Protein AF-A0A0G0FS93-F1 (afdb_monomer)

Secondary structure (DSSP, 8-state):
-TT--TT-EEEEE---GGGHHHHHHHHHTT-EEEEEE--PEEEETTTEEEESS-HHHHHHHHHTTTTEEEEEHHHHHHHHHHHHHHHHTT-

Foldseek 3Di:
DVPDDQADEEEAAAQDLVCLVVLVVCVVRNHAYEDEYAQDWDDDPDDDTHGRHDPNLVVVCVVRPPRYHYDHNVVVVVVVVVVVVVVVVVD

Se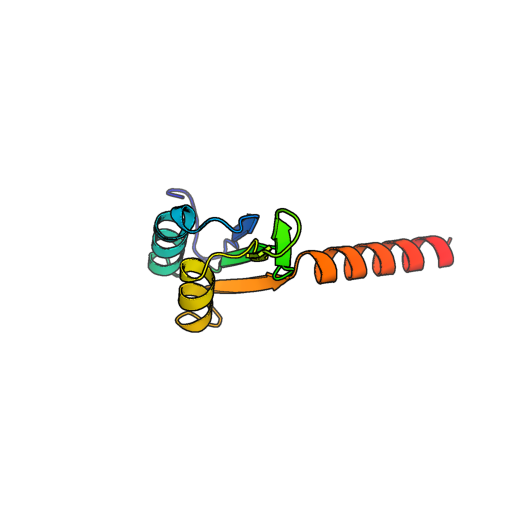quence (91 aa):
MELAQKDNVFYIFTGDGDFEFLIKNVILKGIKCYVVSSANKVRIGKRYFISRLSKKLRKLCAENLGVVDFVEIDRLKMRIKKENATQVDVL

Nearest PDB structures (foldseek):
  4h4u-assembly1_A-2  TM=6.467E-01  e=2.189E-01  Acidovorax sp. KKS102
  5i6d-assembly2_D  TM=5.849E-01  e=4.302E-01  Mycobacterium tuberculosis
  5b4f-assembly1_A-2  TM=5.735E-01  e=3.758E-01  Thermus thermophilus HB27
  5ztb-assembly1_B  TM=5.732E-01  e=4.021E-01  Thermus thermophilus HB27
  1gz6-assembly2_D  TM=4.231E-01  e=2.035E+00  Rattus norvegicus

Structure (mmCIF, N/CA/C/O backbone):
data_AF-A0A0G0FS93-F1
#
_entry.id   AF-A0A0G0FS93-F1
#
loop_
_atom_site.group_PDB
_atom_site.id
_atom_site.type_symbol
_atom_site.label_atom_id
_atom_site.label_alt_id
_atom_site.label_comp_id
_atom_site.label_asym_id
_atom_site.label_entity_id
_atom_site.label_seq_id
_atom_site.pdbx_PDB_ins_code
_atom_site.Cartn_x
_atom_site.Cartn_y
_atom_site.Cartn_z
_atom_site.occupancy
_atom_site.B_iso_or_equiv
_atom_site.auth_seq_id
_atom_site.auth_comp_id
_atom_site.auth_asym_id
_atom_site.auth_atom_id
_atom_site.pdbx_PDB_model_num
ATOM 1 N N . MET A 1 1 ? -10.927 11.737 -0.310 1.00 66.69 1 MET A N 1
ATOM 2 C CA . MET A 1 1 ? -11.653 10.715 0.487 1.00 66.69 1 MET A CA 1
ATOM 3 C C . MET A 1 1 ? -12.497 11.363 1.589 1.00 66.69 1 MET A C 1
ATOM 5 O O . MET A 1 1 ? -12.530 10.895 2.724 1.00 66.69 1 MET A O 1
ATOM 9 N N . GLU A 1 2 ? -13.174 12.471 1.292 1.00 71.25 2 GLU A N 1
ATOM 10 C CA . GLU A 1 2 ? -13.880 13.254 2.316 1.00 71.25 2 GLU A CA 1
ATOM 11 C C . GLU A 1 2 ? -15.146 12.567 2.821 1.00 71.25 2 GLU A C 1
ATOM 13 O O . GLU A 1 2 ? -15.337 12.511 4.029 1.00 71.25 2 GLU A O 1
ATOM 18 N N . LEU A 1 3 ? -15.900 11.926 1.929 1.00 80.50 3 LEU A N 1
ATOM 19 C CA . LEU A 1 3 ? -17.160 11.232 2.226 1.00 80.50 3 LEU A CA 1
ATOM 20 C C . LEU A 1 3 ? -16.991 9.825 2.831 1.00 80.50 3 LEU A C 1
ATOM 22 O O . LEU A 1 3 ? -17.961 9.086 2.966 1.00 80.50 3 LEU A O 1
ATOM 26 N N . ALA A 1 4 ? -15.760 9.416 3.135 1.00 78.25 4 ALA 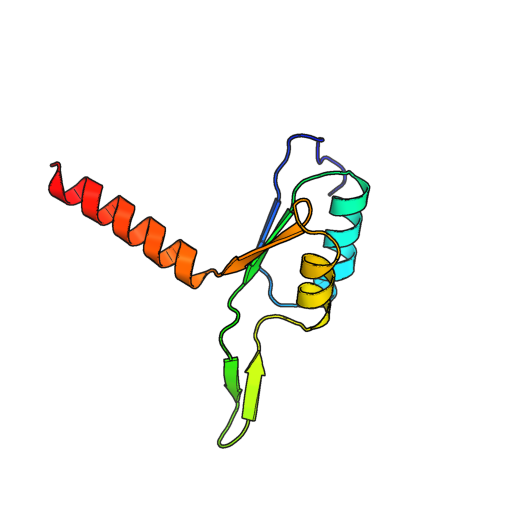A N 1
ATOM 27 C CA . ALA A 1 4 ? -15.487 8.080 3.642 1.00 78.25 4 ALA A CA 1
ATOM 28 C C . ALA A 1 4 ? -15.967 7.931 5.096 1.00 78.25 4 ALA A C 1
ATOM 30 O O . ALA A 1 4 ? -15.595 8.748 5.941 1.00 78.25 4 ALA A O 1
ATOM 31 N N . GLN A 1 5 ? -16.758 6.892 5.378 1.00 82.75 5 GLN A N 1
ATOM 32 C CA . GLN A 1 5 ? -17.249 6.569 6.721 1.00 82.75 5 GLN A CA 1
ATOM 33 C C . GLN A 1 5 ? -16.338 5.531 7.393 1.00 82.75 5 GLN A C 1
ATOM 35 O O . GLN A 1 5 ? -15.490 4.914 6.748 1.00 82.75 5 GLN A O 1
ATOM 40 N N . LYS A 1 6 ? -16.494 5.356 8.710 1.00 78.19 6 LYS A N 1
ATOM 41 C CA . LYS A 1 6 ? -15.602 4.529 9.541 1.00 78.19 6 LYS A CA 1
ATOM 42 C C . LYS A 1 6 ? -15.561 3.054 9.119 1.00 78.19 6 LYS A C 1
ATOM 44 O O . LYS A 1 6 ? -14.508 2.435 9.212 1.00 78.19 6 LYS A O 1
ATOM 49 N N . ASP A 1 7 ? -16.672 2.532 8.605 1.00 86.88 7 ASP A N 1
ATOM 50 C CA . ASP A 1 7 ? -16.803 1.122 8.214 1.00 86.88 7 ASP A CA 1
ATOM 51 C C . ASP A 1 7 ? -16.420 0.863 6.750 1.00 86.88 7 ASP A C 1
ATOM 53 O O . ASP A 1 7 ? -16.453 -0.274 6.274 1.00 86.88 7 ASP A O 1
ATOM 57 N N . ASN A 1 8 ? -16.037 1.908 6.012 1.00 89.69 8 ASN A N 1
ATOM 58 C CA . ASN A 1 8 ? -15.542 1.739 4.657 1.00 89.69 8 ASN A CA 1
ATOM 59 C C . ASN A 1 8 ? -14.217 0.968 4.660 1.00 89.69 8 ASN A C 1
ATOM 61 O O . ASN A 1 8 ? -13.408 1.035 5.583 1.00 89.69 8 ASN A O 1
ATOM 65 N N . VAL A 1 9 ? -13.965 0.276 3.554 1.00 92.00 9 VAL A N 1
ATOM 66 C CA . VAL A 1 9 ? -12.682 -0.363 3.284 1.00 92.00 9 VAL A CA 1
ATOM 67 C C . VAL A 1 9 ? -12.217 0.090 1.912 1.00 92.00 9 VAL A C 1
ATOM 69 O O . VAL A 1 9 ? -12.941 -0.050 0.926 1.00 92.00 9 VAL A O 1
ATOM 72 N N . PHE A 1 10 ? -11.005 0.633 1.836 1.00 93.44 10 PHE A N 1
ATOM 73 C CA . PHE A 1 10 ? -10.411 1.038 0.566 1.00 93.44 10 PHE A CA 1
ATOM 74 C C . PHE A 1 10 ? -9.485 -0.036 0.020 1.00 93.44 10 PHE A C 1
ATOM 76 O O . PHE A 1 10 ? -8.642 -0.560 0.738 1.00 93.44 10 PHE A O 1
ATOM 83 N N . TYR A 1 11 ? -9.587 -0.294 -1.280 1.00 93.19 11 TYR A N 1
ATOM 84 C CA . TYR A 1 11 ? -8.595 -1.049 -2.039 1.00 93.19 11 TYR A CA 1
ATOM 85 C C . TYR A 1 11 ? -7.966 -0.105 -3.054 1.00 93.19 11 TYR A C 1
ATOM 87 O O . TYR A 1 11 ? -8.616 0.318 -4.009 1.00 93.19 11 TYR A O 1
ATOM 95 N N . ILE A 1 12 ? -6.706 0.258 -2.833 1.00 93.38 12 ILE A N 1
ATOM 96 C CA . ILE A 1 12 ? -5.976 1.172 -3.707 1.00 93.38 12 ILE A CA 1
ATOM 97 C C . ILE A 1 12 ? -5.022 0.350 -4.563 1.00 93.38 12 ILE A C 1
ATOM 99 O O . ILE A 1 12 ? -4.015 -0.170 -4.082 1.00 93.38 12 ILE A O 1
ATOM 103 N N . PHE A 1 13 ? -5.353 0.241 -5.846 1.00 93.00 13 PHE A N 1
ATOM 104 C CA . PHE A 1 13 ? -4.566 -0.485 -6.834 1.00 93.00 13 PHE A CA 1
ATOM 105 C C . PHE A 1 13 ? -3.440 0.407 -7.342 1.00 93.00 13 PHE A C 1
ATOM 107 O O . PHE A 1 13 ? -3.583 1.117 -8.334 1.00 93.00 13 PHE A O 1
ATOM 114 N N . THR A 1 14 ? -2.324 0.410 -6.623 1.00 93.00 14 THR A N 1
ATOM 115 C CA . THR A 1 14 ? -1.175 1.244 -6.962 1.00 93.00 14 THR A CA 1
ATOM 116 C C . THR A 1 14 ? 0.123 0.625 -6.472 1.00 93.00 14 THR A C 1
ATOM 118 O O . THR A 1 14 ? 0.169 -0.126 -5.500 1.00 93.00 14 THR A O 1
ATOM 121 N N . GLY A 1 15 ? 1.206 0.934 -7.170 1.00 90.25 15 GLY A N 1
ATOM 122 C CA . GLY A 1 15 ? 2.569 0.702 -6.706 1.00 90.25 15 GLY A CA 1
ATOM 123 C C . GLY A 1 15 ? 3.349 1.998 -6.476 1.00 90.25 15 GLY A C 1
ATOM 124 O O . GLY A 1 15 ? 4.488 1.959 -6.006 1.00 90.25 15 GLY A O 1
ATOM 125 N N . ASP A 1 16 ? 2.737 3.140 -6.783 1.00 90.31 16 ASP A N 1
ATOM 126 C CA . ASP A 1 16 ? 3.393 4.437 -6.834 1.00 90.31 16 ASP A CA 1
ATOM 127 C C . ASP A 1 16 ? 3.463 5.097 -5.449 1.00 90.31 16 ASP A C 1
ATOM 129 O O . ASP A 1 16 ? 2.492 5.133 -4.696 1.00 90.31 16 ASP A O 1
ATOM 133 N N . GLY A 1 17 ? 4.640 5.620 -5.104 1.00 89.62 17 GLY A N 1
ATOM 134 C CA . GLY A 1 17 ? 4.887 6.294 -3.833 1.00 89.62 17 GLY A CA 1
ATOM 135 C C . GLY A 1 17 ? 4.095 7.585 -3.651 1.00 89.62 17 GLY A C 1
ATOM 136 O O . GLY A 1 17 ? 3.874 7.974 -2.508 1.00 89.62 17 GLY A O 1
ATOM 137 N N . ASP A 1 18 ? 3.624 8.210 -4.727 1.00 91.25 18 ASP A N 1
ATOM 138 C CA . ASP A 1 18 ? 2.885 9.476 -4.646 1.00 91.25 18 ASP A CA 1
ATOM 139 C C . ASP A 1 18 ? 1.502 9.315 -3.988 1.00 91.25 18 ASP A C 1
ATOM 141 O O . ASP A 1 18 ? 0.952 10.259 -3.418 1.00 91.25 18 ASP A O 1
ATOM 145 N N . PHE A 1 19 ? 0.982 8.085 -3.930 1.00 93.06 19 PHE A N 1
ATOM 146 C CA . PHE A 1 19 ? -0.248 7.756 -3.202 1.00 93.06 19 PHE A CA 1
ATOM 147 C C . PHE A 1 19 ? -0.081 7.727 -1.677 1.00 93.06 19 PHE A C 1
ATOM 149 O O . PHE A 1 19 ? -1.077 7.628 -0.959 1.00 93.06 19 PHE A O 1
ATOM 156 N N . GLU A 1 20 ? 1.144 7.834 -1.157 1.00 94.00 20 GLU A N 1
ATOM 157 C CA . GLU A 1 20 ? 1.412 7.835 0.283 1.00 94.00 20 GLU A CA 1
ATOM 158 C C . GLU A 1 20 ? 0.588 8.904 1.016 1.00 94.00 20 GLU A C 1
ATOM 160 O O . GLU A 1 20 ? -0.008 8.614 2.054 1.00 94.00 20 GLU A O 1
ATOM 165 N N . PHE A 1 21 ? 0.503 10.120 0.465 1.00 92.38 21 PHE A N 1
ATOM 166 C CA . PHE A 1 21 ? -0.270 11.209 1.067 1.00 92.38 21 PHE A CA 1
ATOM 167 C C . PHE A 1 21 ? -1.760 10.863 1.171 1.00 92.38 21 PHE A C 1
ATOM 169 O O . PHE A 1 21 ? -2.386 11.077 2.210 1.00 92.38 21 PHE A O 1
ATOM 176 N N . LEU A 1 22 ? -2.319 10.269 0.114 1.00 91.62 22 LEU A N 1
ATOM 177 C CA . LEU A 1 22 ? -3.716 9.856 0.098 1.00 91.62 22 LEU A CA 1
ATOM 178 C C . LEU A 1 22 ? -3.981 8.785 1.159 1.00 91.62 22 LEU A C 1
ATOM 180 O O . LEU A 1 22 ? -4.945 8.914 1.908 1.00 91.62 22 LEU A O 1
ATOM 184 N N . ILE A 1 23 ? -3.114 7.771 1.251 1.00 92.94 23 ILE A N 1
ATOM 185 C CA . ILE A 1 23 ? -3.248 6.669 2.215 1.00 92.94 23 ILE A CA 1
ATOM 186 C C . ILE A 1 23 ? -3.137 7.186 3.650 1.00 92.94 23 ILE A C 1
ATOM 188 O O . ILE A 1 23 ? -3.938 6.796 4.495 1.00 92.94 23 ILE A O 1
ATOM 192 N N . LYS A 1 24 ? -2.219 8.118 3.932 1.00 92.81 24 LYS A N 1
ATOM 193 C CA . LYS A 1 24 ? -2.109 8.743 5.260 1.00 92.81 24 LYS A CA 1
ATOM 194 C C . LYS A 1 24 ? -3.409 9.414 5.697 1.00 92.81 24 LYS A C 1
ATOM 196 O O . LYS A 1 24 ? -3.815 9.250 6.842 1.00 92.81 24 LYS A O 1
ATOM 201 N N . ASN A 1 25 ? -4.113 10.084 4.787 1.00 91.19 25 ASN A N 1
ATOM 202 C CA . ASN A 1 25 ? -5.418 10.673 5.101 1.00 91.19 25 ASN A CA 1
ATOM 203 C C . ASN A 1 25 ? -6.486 9.615 5.432 1.00 91.19 25 ASN A C 1
ATOM 205 O O . ASN A 1 25 ? -7.396 9.894 6.207 1.00 91.19 25 ASN A O 1
ATOM 209 N N . VAL A 1 26 ? -6.378 8.401 4.880 1.00 89.38 26 VAL A N 1
ATOM 210 C CA . VAL A 1 26 ? -7.251 7.264 5.233 1.00 89.38 26 VAL A CA 1
ATOM 211 C C . VAL A 1 26 ? -6.944 6.758 6.636 1.00 89.38 26 VAL A C 1
ATOM 213 O O . VAL A 1 26 ? -7.860 6.5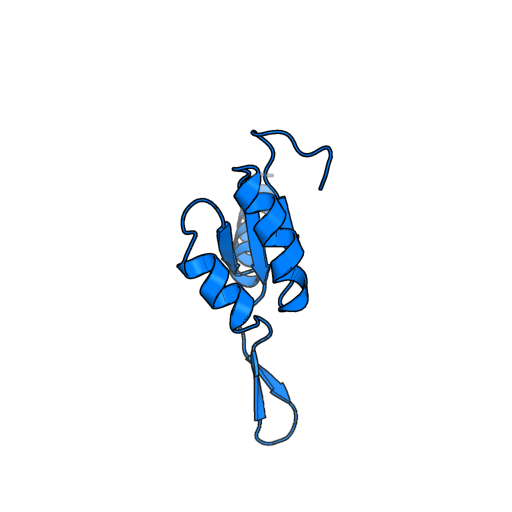81 7.436 1.00 89.38 26 VAL A O 1
ATOM 216 N N . ILE A 1 27 ? -5.653 6.602 6.946 1.00 90.19 27 ILE A N 1
ATOM 217 C CA . ILE A 1 27 ? -5.169 6.184 8.269 1.00 90.19 27 ILE A CA 1
ATOM 218 C C . ILE A 1 27 ? -5.660 7.150 9.345 1.00 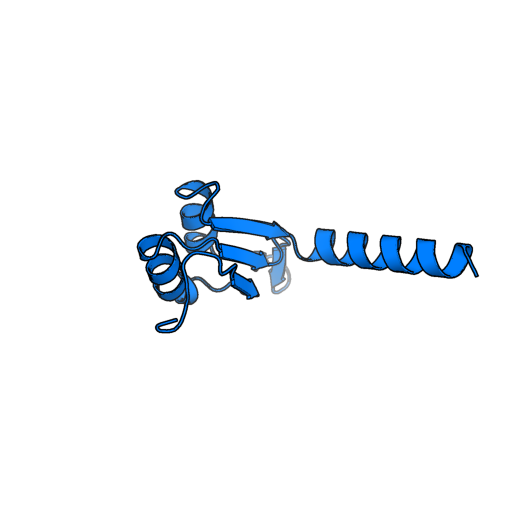90.19 27 ILE A C 1
ATOM 220 O O . ILE A 1 27 ? -6.191 6.710 10.360 1.00 90.19 27 ILE A O 1
ATOM 224 N N . LEU A 1 28 ? -5.539 8.461 9.112 1.00 90.50 28 LEU A N 1
ATOM 225 C CA . LEU A 1 28 ? -5.984 9.491 10.058 1.00 90.50 28 LEU A CA 1
ATOM 226 C C . LEU A 1 28 ? -7.485 9.414 10.362 1.00 90.50 28 LEU A C 1
ATOM 228 O O . LEU A 1 28 ? -7.911 9.793 11.449 1.00 90.50 28 LEU A O 1
ATOM 232 N N . LYS A 1 29 ? -8.288 8.899 9.428 1.00 88.44 29 LYS A N 1
ATOM 233 C CA . LYS A 1 29 ? -9.723 8.665 9.626 1.00 88.44 29 LYS A CA 1
ATOM 234 C C . LYS A 1 29 ? -10.033 7.333 10.320 1.00 88.44 29 LYS A C 1
ATOM 236 O O . LYS A 1 29 ? -11.200 7.041 10.563 1.00 88.44 29 LYS A O 1
ATOM 241 N N . GLY A 1 30 ? -9.017 6.524 10.626 1.00 87.88 30 GLY A N 1
ATOM 242 C CA . GLY A 1 30 ? -9.169 5.192 11.213 1.00 87.88 30 GLY A CA 1
ATOM 243 C C . GLY A 1 30 ? -9.818 4.183 10.265 1.00 87.88 30 GLY A C 1
ATOM 244 O O . GLY A 1 30 ? -10.395 3.202 10.724 1.00 87.88 30 GLY A O 1
ATOM 245 N N . ILE A 1 31 ? -9.764 4.440 8.957 1.00 92.19 31 ILE A N 1
ATOM 246 C CA . ILE A 1 31 ? -10.411 3.615 7.939 1.00 92.19 31 ILE A CA 1
ATOM 247 C C . ILE A 1 31 ? -9.417 2.570 7.441 1.00 92.19 31 ILE A C 1
ATOM 249 O O . ILE A 1 31 ? -8.242 2.870 7.208 1.00 92.19 31 ILE A O 1
ATOM 253 N N . LYS A 1 32 ? -9.891 1.339 7.238 1.00 93.06 32 LYS A N 1
ATOM 254 C CA . LYS A 1 32 ? -9.040 0.263 6.734 1.00 93.06 32 LYS A CA 1
ATOM 255 C C . LYS A 1 32 ? -8.713 0.465 5.256 1.00 93.06 32 LYS A C 1
ATOM 257 O O . LYS A 1 32 ? -9.589 0.737 4.432 1.00 93.06 32 LYS A O 1
ATOM 262 N N . CYS A 1 33 ? -7.447 0.287 4.907 1.00 94.69 33 CYS A N 1
ATOM 263 C CA . CYS A 1 33 ? -6.944 0.423 3.552 1.00 94.69 33 CYS A CA 1
ATOM 264 C C . CYS A 1 33 ? -6.110 -0.799 3.164 1.00 94.69 33 CYS A C 1
ATOM 266 O O . CYS A 1 33 ? -5.282 -1.289 3.922 1.00 94.69 33 CYS A O 1
ATOM 268 N N . TYR A 1 34 ? -6.278 -1.254 1.934 1.00 95.25 34 TYR A N 1
ATOM 269 C CA . TYR A 1 34 ? -5.466 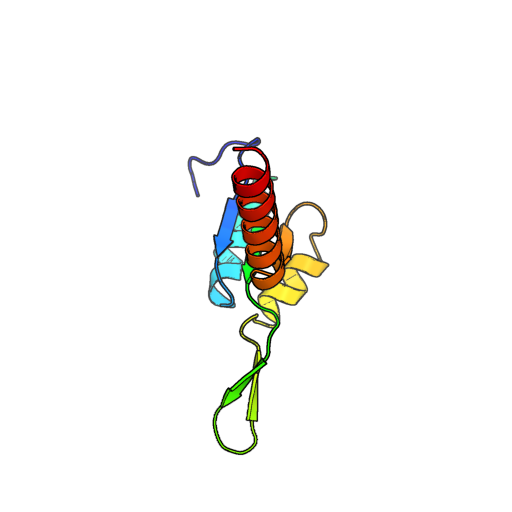-2.285 1.321 1.00 95.25 34 TYR A CA 1
ATOM 270 C C . TYR A 1 34 ? -4.713 -1.679 0.145 1.00 95.25 34 TYR A C 1
ATOM 272 O O . TYR A 1 34 ? -5.319 -1.171 -0.800 1.00 95.25 34 TYR A O 1
ATOM 280 N N . VAL A 1 35 ? -3.385 -1.735 0.190 1.00 94.94 35 VAL A N 1
ATOM 281 C CA . VAL A 1 35 ? -2.543 -1.363 -0.949 1.00 94.94 35 VAL A CA 1
ATOM 282 C C . VAL A 1 35 ? -2.372 -2.601 -1.811 1.00 94.94 35 VAL A C 1
ATOM 284 O O . VAL A 1 35 ? -1.678 -3.544 -1.431 1.00 94.94 35 VAL A O 1
ATOM 287 N N . VAL A 1 36 ? -3.020 -2.608 -2.971 1.00 93.75 36 VAL A N 1
ATOM 288 C CA . VAL A 1 36 ? -2.993 -3.739 -3.896 1.00 93.75 36 VAL A CA 1
ATOM 289 C C . VAL A 1 36 ? -1.957 -3.465 -4.975 1.00 93.75 36 VAL A C 1
ATOM 291 O O . VAL A 1 36 ? -2.103 -2.550 -5.785 1.00 93.75 36 VAL A O 1
ATOM 294 N N . SER A 1 37 ? -0.898 -4.266 -5.007 1.00 92.69 37 SER A N 1
ATOM 295 C CA . SER A 1 37 ? 0.139 -4.158 -6.034 1.00 92.69 37 SER A CA 1
ATOM 296 C C . SER A 1 37 ? 0.792 -5.504 -6.295 1.00 92.69 37 SER A C 1
ATOM 298 O O . SER A 1 37 ? 0.455 -6.504 -5.667 1.00 92.69 37 SER A O 1
ATOM 300 N N . SER A 1 38 ? 1.758 -5.515 -7.210 1.00 88.50 38 SER A N 1
ATOM 301 C CA . SER A 1 38 ? 2.652 -6.655 -7.375 1.00 88.50 38 SER A CA 1
ATOM 302 C C . SER A 1 38 ? 4.019 -6.347 -6.779 1.00 88.50 38 SER A C 1
ATOM 304 O O . SER A 1 38 ? 4.658 -5.353 -7.128 1.00 88.50 38 SER A O 1
ATOM 306 N N . ALA A 1 39 ? 4.511 -7.219 -5.904 1.00 78.19 39 ALA A N 1
ATOM 307 C CA . ALA A 1 39 ? 5.879 -7.154 -5.405 1.00 78.19 39 ALA A CA 1
ATOM 308 C C . ALA A 1 39 ? 6.904 -7.601 -6.464 1.00 78.19 39 ALA A C 1
ATOM 310 O O . ALA A 1 39 ? 8.110 -7.393 -6.277 1.00 78.19 39 ALA A O 1
ATOM 311 N N . ASN A 1 40 ? 6.439 -8.165 -7.587 1.00 83.19 40 ASN A N 1
ATOM 312 C CA . ASN A 1 40 ? 7.294 -8.654 -8.657 1.00 83.19 40 ASN A CA 1
ATOM 313 C C . ASN A 1 40 ? 8.183 -7.546 -9.210 1.00 83.19 40 ASN A C 1
ATOM 315 O O . ASN A 1 40 ? 7.754 -6.414 -9.473 1.00 83.19 40 ASN A O 1
ATOM 319 N N . LYS A 1 41 ? 9.451 -7.900 -9.416 1.00 84.25 41 LYS A N 1
ATOM 320 C CA . LYS A 1 41 ? 10.391 -7.015 -10.085 1.00 84.25 41 LYS A CA 1
ATOM 321 C C . LYS A 1 41 ? 10.225 -7.135 -11.596 1.00 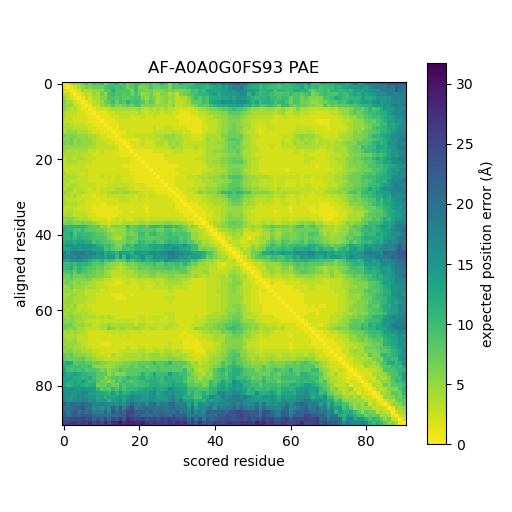84.25 41 LYS A C 1
ATOM 323 O O . LYS A 1 41 ? 10.197 -8.234 -12.141 1.00 84.25 41 LYS A O 1
ATOM 328 N N . VAL A 1 42 ? 10.141 -5.999 -12.269 1.00 84.06 42 VAL A N 1
ATOM 329 C CA . VAL A 1 42 ? 10.112 -5.897 -13.726 1.00 84.06 42 VAL A CA 1
ATOM 330 C C . VAL A 1 42 ? 11.520 -5.666 -14.210 1.00 84.06 42 VAL A C 1
ATOM 332 O O . VAL A 1 42 ? 12.203 -4.755 -13.740 1.00 84.06 42 VAL A O 1
ATOM 335 N N . ARG A 1 43 ? 11.954 -6.487 -15.158 1.00 86.31 43 ARG A N 1
ATOM 336 C CA . ARG A 1 43 ? 13.224 -6.278 -15.833 1.00 86.31 43 ARG A CA 1
ATOM 337 C C . ARG A 1 43 ? 13.122 -5.033 -16.713 1.00 86.31 43 ARG A C 1
ATOM 339 O O . ARG A 1 43 ? 12.270 -4.975 -17.594 1.00 86.31 43 ARG A O 1
ATOM 346 N N . ILE A 1 44 ? 14.001 -4.066 -16.489 1.00 84.75 44 ILE A N 1
ATOM 347 C CA . ILE A 1 44 ? 14.180 -2.911 -17.366 1.00 84.75 44 ILE A CA 1
ATOM 348 C C . ILE A 1 44 ? 15.555 -3.045 -18.014 1.00 84.75 44 ILE A C 1
ATOM 350 O O . ILE A 1 44 ? 16.600 -2.920 -17.375 1.00 84.75 44 ILE A O 1
ATOM 354 N N . GLY A 1 45 ? 15.550 -3.360 -19.307 1.00 82.38 45 GLY A N 1
ATOM 355 C CA . GLY A 1 45 ? 16.763 -3.557 -20.092 1.00 82.38 45 GLY A CA 1
ATOM 356 C C . GLY A 1 45 ? 17.536 -4.838 -19.753 1.00 82.38 45 GLY A C 1
ATOM 357 O O . GLY A 1 45 ? 17.027 -5.797 -19.170 1.00 82.38 45 GLY A O 1
ATOM 358 N N . LYS A 1 46 ? 18.808 -4.883 -20.162 1.00 81.81 46 LYS A N 1
ATOM 359 C CA . LYS A 1 46 ? 19.607 -6.118 -20.099 1.00 81.81 46 LYS A CA 1
ATOM 360 C C . LYS A 1 46 ? 20.032 -6.505 -18.678 1.00 81.81 46 LYS A C 1
ATOM 362 O O . LYS A 1 46 ? 20.233 -7.694 -18.445 1.00 81.81 46 LYS A O 1
ATOM 367 N N . ARG A 1 47 ? 20.146 -5.557 -17.739 1.00 84.56 47 ARG A N 1
ATOM 368 C CA . ARG A 1 47 ? 20.738 -5.801 -16.405 1.00 84.56 47 ARG A CA 1
ATOM 369 C C . ARG A 1 47 ? 19.906 -5.336 -15.205 1.00 84.56 47 ARG A C 1
ATOM 371 O O . ARG A 1 47 ? 20.191 -5.786 -14.101 1.00 84.56 47 ARG A O 1
ATOM 378 N N . TYR A 1 48 ? 18.907 -4.470 -15.379 1.00 84.69 48 TYR A N 1
ATOM 379 C CA . TYR A 1 48 ? 18.222 -3.844 -14.244 1.00 84.69 48 TYR A CA 1
ATOM 380 C C . TYR A 1 48 ? 16.852 -4.456 -13.978 1.00 84.69 48 TYR A C 1
ATOM 382 O O . TYR A 1 48 ? 16.153 -4.905 -14.884 1.00 84.69 48 TYR A O 1
ATOM 390 N N . PHE A 1 49 ? 16.464 -4.442 -12.707 1.00 84.94 49 PHE A N 1
ATOM 391 C CA . PHE A 1 49 ? 15.151 -4.850 -12.233 1.00 84.94 49 PHE A CA 1
ATOM 392 C C . PHE A 1 49 ? 14.598 -3.750 -11.332 1.00 84.94 49 PHE A C 1
ATOM 394 O O . PHE A 1 49 ? 15.258 -3.362 -10.368 1.00 84.94 49 PHE A O 1
ATOM 401 N N . ILE A 1 50 ? 13.384 -3.281 -11.605 1.00 83.75 50 ILE A N 1
ATOM 402 C CA . ILE A 1 50 ? 12.671 -2.343 -10.733 1.00 83.75 50 ILE A CA 1
ATOM 403 C C . ILE A 1 50 ? 11.515 -3.052 -10.042 1.00 83.75 50 ILE A C 1
ATOM 405 O O . ILE A 1 50 ? 10.922 -3.964 -10.605 1.00 83.75 50 ILE A O 1
ATOM 409 N N . SER A 1 51 ? 11.175 -2.657 -8.820 1.00 85.44 51 SER A N 1
ATOM 410 C CA . SER A 1 51 ? 9.965 -3.164 -8.169 1.00 85.44 51 SER A CA 1
ATOM 411 C C . SER A 1 51 ? 8.781 -2.282 -8.537 1.00 85.44 51 SER A C 1
ATOM 413 O O . SER A 1 51 ? 8.927 -1.064 -8.551 1.00 85.44 51 SER A O 1
ATOM 415 N N . ARG A 1 52 ? 7.616 -2.888 -8.794 1.00 85.31 52 ARG A N 1
ATOM 416 C CA . ARG A 1 52 ? 6.380 -2.122 -9.012 1.00 85.31 52 ARG A CA 1
ATOM 417 C C . ARG A 1 52 ? 5.883 -1.447 -7.739 1.00 85.31 52 ARG A C 1
ATOM 419 O O . ARG A 1 52 ? 5.227 -0.428 -7.839 1.00 85.31 52 ARG A O 1
ATOM 426 N N . LEU A 1 53 ? 6.225 -1.979 -6.565 1.00 91.56 53 LEU A N 1
ATOM 427 C CA . LEU A 1 53 ? 5.859 -1.403 -5.275 1.00 91.56 53 LEU A CA 1
ATOM 428 C C . LEU A 1 53 ? 6.959 -0.465 -4.759 1.00 91.5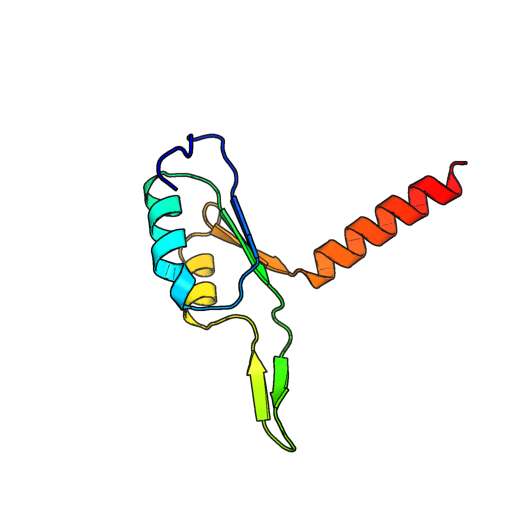6 53 LEU A C 1
ATOM 430 O O . LEU A 1 53 ? 8.089 -0.896 -4.498 1.00 91.56 53 LEU A O 1
ATOM 434 N N . SER A 1 54 ? 6.637 0.809 -4.558 1.00 92.12 54 SER A N 1
ATOM 435 C CA . SER A 1 54 ? 7.585 1.788 -4.028 1.00 92.12 54 SER A CA 1
ATOM 436 C C . SER A 1 54 ? 8.062 1.429 -2.611 1.00 92.12 54 SER A C 1
ATOM 438 O O . SER A 1 54 ? 7.386 0.749 -1.830 1.00 92.12 54 SER A O 1
ATOM 440 N N . LYS A 1 55 ? 9.271 1.880 -2.252 1.00 91.81 55 LYS A N 1
ATOM 441 C CA . LYS A 1 55 ? 9.811 1.697 -0.891 1.00 91.81 55 LYS A CA 1
ATOM 442 C C . LYS A 1 55 ? 8.972 2.437 0.158 1.00 91.81 55 LYS A C 1
ATOM 444 O O . LYS A 1 55 ? 8.800 1.920 1.257 1.00 91.81 55 LYS A O 1
ATOM 449 N N . LYS A 1 56 ? 8.432 3.605 -0.209 1.00 93.06 56 LYS A N 1
ATOM 450 C CA . LYS A 1 56 ? 7.563 4.436 0.635 1.00 93.06 56 LYS A CA 1
ATOM 451 C C . LYS A 1 56 ? 6.308 3.676 1.062 1.00 93.06 56 LYS A C 1
ATOM 453 O O . LYS A 1 56 ? 6.065 3.530 2.253 1.00 93.06 56 LYS A O 1
ATOM 458 N N . LEU A 1 57 ? 5.587 3.086 0.104 1.00 93.56 57 LEU A N 1
ATOM 459 C CA . LEU A 1 57 ? 4.384 2.301 0.398 1.00 93.56 57 LEU A CA 1
ATOM 460 C C . LEU A 1 57 ? 4.685 1.047 1.222 1.00 93.56 57 LEU A C 1
ATOM 462 O O . LEU A 1 57 ? 3.922 0.712 2.123 1.00 93.56 57 LEU A O 1
ATOM 466 N N . ARG A 1 58 ? 5.816 0.376 0.961 1.00 92.69 58 ARG A N 1
ATOM 467 C CA . ARG A 1 58 ? 6.256 -0.765 1.782 1.00 92.69 58 ARG A CA 1
ATOM 468 C C . ARG A 1 58 ? 6.443 -0.390 3.243 1.00 92.69 58 ARG A C 1
ATOM 470 O O . ARG A 1 58 ? 5.962 -1.105 4.115 1.00 92.69 58 ARG A O 1
ATOM 477 N N . LYS A 1 59 ? 7.143 0.716 3.489 1.00 94.81 59 LYS A N 1
ATOM 478 C CA . LYS A 1 59 ? 7.375 1.226 4.838 1.00 94.81 59 LYS A CA 1
ATOM 479 C C . LYS A 1 59 ? 6.052 1.615 5.502 1.00 94.81 59 LYS A C 1
ATOM 481 O O . LYS A 1 59 ? 5.794 1.174 6.612 1.00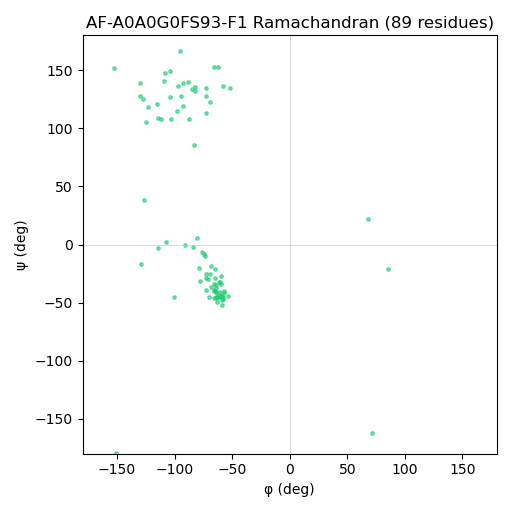 94.81 59 LYS A O 1
ATOM 486 N N . LEU A 1 60 ? 5.181 2.314 4.773 1.00 94.44 60 LEU A N 1
ATOM 487 C CA . LEU A 1 60 ? 3.868 2.726 5.266 1.00 94.44 60 LEU A CA 1
ATOM 488 C C . LEU A 1 60 ? 3.001 1.539 5.718 1.00 94.44 60 LEU A C 1
ATOM 490 O O . LEU A 1 60 ? 2.413 1.599 6.793 1.00 94.44 60 LEU A O 1
ATOM 494 N N . CYS A 1 61 ? 2.951 0.458 4.931 1.00 93.62 61 CYS A N 1
ATOM 495 C CA . CYS A 1 61 ? 2.210 -0.754 5.305 1.00 93.62 61 CYS A CA 1
ATOM 496 C C . CYS A 1 61 ? 2.833 -1.442 6.530 1.00 93.62 61 CYS A C 1
ATOM 498 O O . CYS A 1 61 ? 2.120 -1.906 7.410 1.00 93.62 61 CYS A O 1
ATOM 500 N N . ALA A 1 62 ? 4.168 -1.499 6.605 1.00 93.44 62 ALA A N 1
ATOM 501 C CA . ALA A 1 62 ? 4.863 -2.119 7.732 1.00 93.44 62 ALA A CA 1
ATOM 502 C C . ALA A 1 62 ? 4.654 -1.356 9.054 1.00 93.44 62 ALA A C 1
ATOM 504 O O . ALA A 1 62 ? 4.574 -1.976 10.109 1.00 93.44 62 ALA A O 1
ATOM 505 N N . GLU A 1 63 ? 4.550 -0.027 8.999 1.00 94.75 63 GLU A N 1
ATOM 506 C CA . GLU A 1 63 ? 4.336 0.830 10.174 1.00 94.75 63 GLU A CA 1
ATOM 507 C C . GLU A 1 63 ? 2.878 0.845 10.661 1.00 94.75 63 GLU A C 1
ATOM 509 O O . GLU A 1 63 ? 2.631 1.193 11.810 1.00 94.75 63 GLU A O 1
ATOM 514 N N . ASN A 1 64 ? 1.914 0.472 9.812 1.00 93.62 64 ASN A N 1
ATOM 515 C CA . ASN A 1 64 ? 0.477 0.612 10.085 1.00 93.62 64 ASN A CA 1
ATOM 516 C C . ASN A 1 64 ? -0.286 -0.712 9.912 1.00 93.62 64 ASN A C 1
ATOM 518 O O . ASN A 1 64 ? -1.407 -0.724 9.399 1.00 93.62 64 ASN A O 1
ATOM 522 N N . LEU A 1 65 ? 0.321 -1.830 10.322 1.00 90.75 65 LEU A N 1
ATOM 523 C CA . LEU A 1 65 ? -0.270 -3.168 10.205 1.00 90.75 65 LEU A CA 1
ATOM 524 C C . LEU A 1 65 ? -1.683 -3.231 10.807 1.00 90.75 65 LEU A C 1
ATOM 526 O O . LEU A 1 65 ? -1.932 -2.731 11.903 1.00 90.75 65 LEU A O 1
ATOM 530 N N . GLY A 1 66 ? -2.613 -3.860 10.086 1.00 87.62 66 GLY A N 1
ATOM 531 C CA . GLY A 1 66 ? -4.017 -3.991 10.482 1.00 87.62 66 GLY A CA 1
ATOM 532 C C . GLY A 1 66 ? -4.899 -2.800 10.096 1.00 87.62 66 GLY A C 1
ATOM 533 O O . GLY A 1 66 ? -6.112 -2.977 9.958 1.00 87.62 66 GLY A O 1
ATOM 534 N N . VAL A 1 67 ? -4.310 -1.623 9.854 1.00 91.31 67 VAL A N 1
ATOM 535 C CA . VAL A 1 67 ? -5.000 -0.451 9.285 1.00 91.31 67 VAL A CA 1
ATOM 536 C C . VAL A 1 67 ? -4.684 -0.322 7.798 1.00 91.31 67 VAL A C 1
ATOM 538 O O . VAL A 1 67 ? -5.597 -0.121 6.999 1.00 91.31 67 VAL A O 1
ATOM 541 N N . VAL A 1 68 ? -3.411 -0.477 7.419 1.00 94.75 68 VAL A N 1
ATOM 542 C CA . VAL A 1 68 ? -2.948 -0.484 6.028 1.00 94.75 68 VAL A CA 1
ATOM 543 C C . VAL A 1 68 ? -2.179 -1.757 5.734 1.00 94.75 68 VAL A C 1
ATOM 545 O O . VAL A 1 68 ? -1.013 -1.892 6.096 1.00 94.75 68 VAL A O 1
ATOM 548 N N . ASP A 1 69 ? -2.818 -2.662 5.005 1.00 94.50 69 ASP A N 1
ATOM 549 C CA . ASP A 1 69 ? -2.227 -3.951 4.667 1.00 94.50 69 ASP A CA 1
ATOM 550 C C . ASP A 1 69 ? -1.868 -4.021 3.179 1.00 94.50 69 ASP A C 1
ATOM 552 O O . ASP A 1 69 ? -2.604 -3.562 2.300 1.00 94.50 69 ASP A O 1
ATOM 556 N N . PHE A 1 70 ? -0.725 -4.634 2.873 1.00 94.12 70 PHE A N 1
ATOM 557 C CA . PHE A 1 70 ? -0.339 -4.915 1.494 1.00 94.12 70 PHE A CA 1
ATOM 558 C C . PHE A 1 70 ? -1.020 -6.189 0.988 1.00 94.12 70 PHE A C 1
ATOM 560 O O . PHE A 1 70 ? -1.013 -7.226 1.653 1.00 94.12 70 PHE A O 1
ATOM 567 N N . VAL A 1 71 ? -1.537 -6.135 -0.237 1.00 93.12 71 VAL A N 1
ATOM 568 C CA . VAL A 1 71 ? -2.168 -7.268 -0.905 1.00 93.12 71 VAL A CA 1
ATOM 569 C C . VAL A 1 71 ? -1.469 -7.538 -2.232 1.00 93.12 71 VAL A C 1
ATOM 571 O O . VAL A 1 71 ? -1.474 -6.711 -3.143 1.00 93.12 71 VAL A O 1
ATOM 574 N N . GLU A 1 72 ? -0.896 -8.736 -2.348 1.00 91.00 72 GLU A N 1
ATOM 575 C CA . GLU A 1 72 ? -0.269 -9.199 -3.585 1.00 91.00 72 GLU A CA 1
ATOM 576 C C . GLU A 1 72 ? -1.339 -9.539 -4.630 1.00 91.00 72 GLU A C 1
ATOM 578 O O . GLU A 1 72 ? -2.092 -10.510 -4.482 1.00 91.00 72 GLU A O 1
ATOM 583 N N . ILE A 1 73 ? -1.384 -8.753 -5.706 1.00 90.00 73 ILE A N 1
ATOM 584 C CA . ILE A 1 73 ? -2.405 -8.859 -6.754 1.00 90.00 73 ILE A CA 1
ATOM 585 C C . ILE A 1 73 ? -2.404 -10.230 -7.435 1.00 90.00 73 ILE A C 1
ATOM 587 O O . ILE A 1 73 ? -3.465 -10.752 -7.783 1.00 90.00 73 ILE A O 1
ATOM 591 N N . ASP A 1 74 ? -1.236 -10.860 -7.580 1.00 83.81 74 ASP A N 1
ATOM 592 C CA . ASP A 1 74 ? -1.139 -12.162 -8.239 1.00 83.81 74 ASP A CA 1
ATOM 593 C C . ASP A 1 74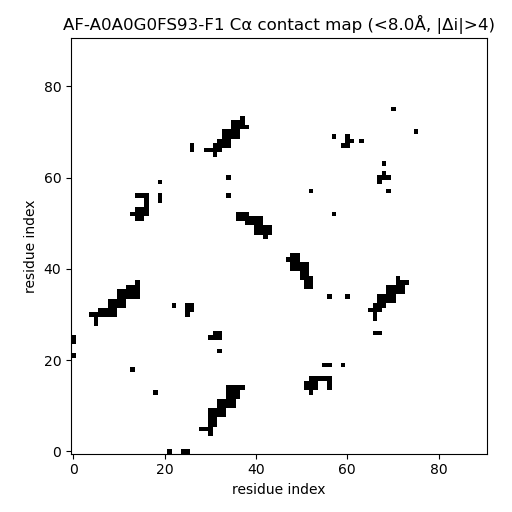 ? -1.753 -13.285 -7.386 1.00 83.81 74 ASP A C 1
ATOM 595 O O . ASP A 1 74 ? -2.352 -14.217 -7.926 1.00 83.81 74 ASP A O 1
ATOM 599 N N . ARG A 1 75 ? -1.728 -13.162 -6.050 1.00 83.19 75 ARG A N 1
ATOM 600 C CA . ARG A 1 75 ? -2.459 -14.081 -5.158 1.00 83.19 75 ARG A CA 1
ATOM 601 C C . ARG A 1 75 ? -3.969 -13.911 -5.288 1.00 83.19 75 ARG A C 1
ATOM 603 O O . ARG A 1 75 ? -4.697 -14.900 -5.236 1.00 83.19 75 ARG A O 1
ATOM 610 N N . LEU A 1 76 ? -4.434 -12.679 -5.484 1.00 79.38 76 LEU A N 1
ATOM 611 C CA . LEU A 1 76 ? -5.853 -12.379 -5.686 1.00 79.38 76 LEU A CA 1
ATOM 612 C C . LEU A 1 76 ? -6.377 -13.008 -6.979 1.00 79.38 76 LEU A C 1
ATOM 614 O O . LEU A 1 76 ? -7.404 -13.682 -6.965 1.00 79.38 76 LEU A O 1
ATOM 618 N N . LYS A 1 77 ? -5.616 -12.879 -8.073 1.00 74.62 77 LYS A N 1
ATOM 619 C CA . LYS A 1 77 ? -5.932 -13.533 -9.351 1.00 74.62 77 LYS A CA 1
ATOM 620 C C . LYS A 1 77 ? -6.043 -15.049 -9.208 1.00 74.62 77 LYS A C 1
ATOM 622 O O . LYS A 1 77 ? -6.941 -15.646 -9.793 1.00 74.62 77 LYS A O 1
ATOM 627 N N . MET A 1 78 ? -5.143 -15.673 -8.443 1.00 73.12 78 MET A N 1
ATOM 628 C CA . MET A 1 78 ? -5.195 -17.118 -8.201 1.00 73.12 78 MET A CA 1
ATOM 629 C C . MET A 1 78 ? -6.450 -17.537 -7.429 1.00 73.12 78 MET A C 1
ATOM 631 O O . MET A 1 78 ? -7.054 -18.548 -7.778 1.00 73.12 78 MET A O 1
ATOM 635 N N . ARG A 1 79 ? -6.870 -16.761 -6.420 1.00 74.94 79 ARG A N 1
ATOM 636 C CA . ARG A 1 79 ? -8.097 -17.049 -5.659 1.00 74.94 79 ARG A CA 1
ATOM 637 C C . ARG A 1 79 ? -9.346 -16.988 -6.534 1.00 74.94 79 ARG A C 1
ATOM 639 O O . ARG A 1 79 ? -10.082 -17.964 -6.566 1.00 74.94 79 ARG A O 1
ATOM 646 N N . ILE A 1 80 ? -9.508 -15.918 -7.315 1.00 76.75 80 ILE A N 1
ATOM 647 C CA . ILE A 1 80 ? -10.660 -15.752 -8.220 1.00 76.75 80 ILE A CA 1
ATOM 648 C C . ILE A 1 80 ? -10.729 -16.899 -9.235 1.00 76.75 80 ILE A C 1
ATOM 650 O O . ILE A 1 80 ? -11.785 -17.477 -9.463 1.00 76.75 80 ILE A O 1
ATOM 654 N N . LYS A 1 81 ? -9.587 -17.279 -9.826 1.00 74.56 81 LYS A N 1
ATOM 655 C CA . LYS A 1 81 ? -9.536 -18.412 -10.762 1.00 74.56 81 LYS A CA 1
ATOM 656 C C . LYS A 1 81 ? -9.974 -19.724 -10.114 1.00 74.56 81 LYS A C 1
ATOM 658 O O . LYS A 1 81 ? -10.672 -20.497 -10.757 1.00 74.56 81 LYS A O 1
ATOM 663 N N . LYS A 1 82 ? -9.561 -19.973 -8.866 1.00 76.38 82 LYS A N 1
ATOM 664 C CA . LYS A 1 82 ? -9.959 -21.170 -8.122 1.00 76.38 82 LYS A CA 1
ATOM 665 C C . LYS A 1 82 ? -11.460 -21.172 -7.834 1.00 76.38 82 LYS A C 1
ATOM 667 O O . LYS A 1 82 ? -12.096 -22.189 -8.052 1.00 76.38 82 LYS A O 1
ATOM 672 N N . GLU A 1 83 ? -12.015 -20.055 -7.373 1.00 73.75 83 GLU A N 1
ATOM 673 C CA . GLU A 1 83 ? -13.455 -19.924 -7.099 1.00 73.75 83 GLU A CA 1
ATOM 674 C C . GLU A 1 83 ? -14.296 -20.165 -8.356 1.00 73.75 83 GLU A C 1
ATOM 676 O O . GLU A 1 83 ? -15.249 -20.940 -8.314 1.00 73.75 83 GLU A O 1
ATOM 681 N N . ASN A 1 84 ? -13.886 -19.588 -9.487 1.00 70.12 84 ASN A N 1
ATOM 682 C CA . ASN A 1 84 ? -14.570 -19.795 -10.760 1.00 70.12 84 ASN A CA 1
ATOM 683 C C . ASN A 1 84 ? -14.455 -21.245 -11.250 1.00 70.12 84 ASN A C 1
ATOM 685 O O . ASN A 1 84 ? -15.431 -21.777 -11.756 1.00 70.12 84 ASN A O 1
ATOM 689 N N . ALA A 1 85 ? -13.300 -21.901 -11.087 1.00 67.00 85 ALA A N 1
ATOM 690 C CA . ALA A 1 85 ? -13.150 -23.315 -11.440 1.00 67.00 85 ALA A CA 1
ATOM 691 C C . ALA A 1 85 ? -14.089 -24.207 -10.609 1.00 67.00 85 ALA A C 1
ATOM 693 O O . ALA A 1 85 ? -14.813 -25.021 -11.170 1.00 67.00 85 ALA A O 1
ATOM 694 N N . THR A 1 86 ? -14.171 -23.973 -9.295 1.00 66.62 86 THR A N 1
ATOM 695 C CA . THR A 1 86 ? -15.082 -24.711 -8.408 1.00 66.62 86 THR A CA 1
ATOM 696 C C . THR A 1 86 ? -16.556 -24.518 -8.784 1.00 66.62 86 THR A C 1
ATOM 698 O O . THR A 1 86 ? -17.348 -25.429 -8.595 1.00 66.62 86 THR A O 1
ATOM 701 N N . GLN A 1 87 ? -16.952 -23.351 -9.305 1.00 60.03 87 GLN A N 1
ATOM 702 C CA . GLN A 1 87 ? -18.332 -23.125 -9.759 1.00 60.03 87 GLN A CA 1
ATOM 703 C C . GLN A 1 87 ? -18.669 -23.848 -11.068 1.00 60.03 87 GLN A C 1
ATOM 705 O O . GLN A 1 87 ? -19.829 -24.186 -11.278 1.00 60.03 87 GLN A O 1
ATOM 710 N N . VAL A 1 88 ? -17.682 -24.083 -11.937 1.00 62.72 88 VAL A N 1
ATOM 711 C CA . VAL A 1 88 ? -17.880 -24.804 -13.205 1.00 62.72 88 VAL A CA 1
ATOM 712 C C . VAL A 1 88 ? -17.967 -26.315 -12.969 1.00 62.72 88 VAL A C 1
ATOM 714 O O . VAL A 1 88 ? -18.722 -26.978 -13.662 1.00 62.72 88 VAL A O 1
ATOM 717 N N . ASP A 1 89 ? -17.272 -26.846 -11.959 1.00 55.78 89 ASP A N 1
ATOM 718 C CA . ASP A 1 89 ? -17.296 -28.280 -11.616 1.00 55.78 89 ASP A CA 1
ATOM 719 C C . ASP A 1 89 ? -18.577 -28.729 -10.870 1.00 55.78 89 ASP A C 1
ATOM 721 O O . ASP A 1 89 ? -18.757 -29.917 -10.604 1.00 55.78 89 ASP A O 1
ATOM 725 N N . VAL A 1 90 ? -19.454 -27.792 -10.490 1.00 57.34 90 VAL A N 1
ATOM 726 C CA . VAL A 1 90 ? -20.697 -28.051 -9.727 1.00 57.34 90 VAL A CA 1
ATOM 727 C C . VAL A 1 90 ? -21.959 -27.890 -10.603 1.00 57.34 90 VAL A C 1
ATOM 729 O O . VAL A 1 90 ? -23.075 -28.065 -10.113 1.00 57.34 90 VAL A O 1
ATOM 732 N N . LEU A 1 91 ? -21.797 -27.596 -11.898 1.00 46.59 91 LEU A N 1
ATOM 733 C CA . LEU A 1 91 ? -22.864 -27.500 -12.907 1.00 46.59 91 LEU A CA 1
ATOM 734 C C . LEU A 1 91 ? -22.776 -28.652 -13.914 1.00 46.59 91 LEU A C 1
ATOM 736 O O . LEU A 1 91 ? -23.858 -29.099 -14.356 1.00 46.59 91 LEU A O 1
#

Mean predicted aligned error: 6.95 Å

Radius of gyration: 16.12 Å; Cα contacts (8 Å, |Δi|>4): 124; chains: 1; bounding box: 44×42×31 Å

Solvent-accessible surface area (backbone atoms only — not comparable to full-atom values): 5246 Å² total; per-residue (Å²): 125,83,87,65,54,66,88,46,73,47,77,45,81,48,30,61,49,81,51,49,66,61,51,51,58,38,53,76,61,66,23,39,33,33,42,30,28,47,78,60,64,46,74,54,76,96,84,42,70,45,59,49,45,30,71,60,48,53,51,52,26,70,76,33,68,91,40,28,38,76,39,54,46,68,60,51,54,52,50,54,53,50,57,54,50,58,57,61,78,74,112

pLDDT: mean 85.39, std 10.2, range [46.59, 95.25]